Protein AF-A0AA39AIM3-F1 (afdb_monomer_lite)

Foldseek 3Di:
DDDDPDDPLVVLVVCCVVVVDPDDPCNVVVCCVPDPNHDLVNVLVVQLVVVVVVVDDSVVSNVVSVVVVVVVVVVLVVVLVVQVVVCVVVVHDRDDRPDDDPVVVVCVVCVVVPCCCVPVPVNVVVVVVVVVVVVVVVVVVVVVPPD

Radius of gyration: 25.91 Å; chains: 1; bounding box: 48×56×72 Å

InterPro domains:
  IPR059242 Small ribosomal subunit protein mS23, conserved domain [cd23701] (6-80)

Structure (mmCIF, N/CA/C/O backbone):
data_AF-A0AA39AIM3-F1
#
_entry.id   AF-A0AA39AIM3-F1
#
loop_
_atom_site.group_PDB
_atom_site.id
_atom_site.type_symbol
_atom_site.label_atom_id
_atom_site.label_alt_id
_atom_site.label_comp_id
_atom_site.label_asym_id
_atom_site.label_entity_id
_atom_site.label_seq_id
_atom_site.pdbx_PDB_ins_code
_atom_site.Cartn_x
_atom_site.Cartn_y
_atom_site.Cartn_z
_atom_site.occupancy
_atom_site.B_iso_or_equiv
_atom_site.auth_seq_id
_atom_site.auth_comp_id
_atom_site.auth_asym_id
_atom_site.auth_atom_id
_atom_site.pdbx_PDB_model_num
ATOM 1 N N . MET A 1 1 ? -4.753 -25.102 -27.351 1.00 37.03 1 MET A N 1
ATOM 2 C CA . MET A 1 1 ? -4.744 -25.992 -26.166 1.00 37.03 1 MET A CA 1
ATOM 3 C C . MET A 1 1 ? -6.168 -26.137 -25.645 1.00 37.03 1 MET A C 1
ATOM 5 O O . MET A 1 1 ? -6.898 -25.158 -25.610 1.00 37.03 1 MET A O 1
ATOM 9 N N . SER A 1 2 ? -6.569 -27.375 -25.368 1.00 41.31 2 SER A N 1
ATOM 10 C CA . SER A 1 2 ? -7.945 -27.884 -25.286 1.00 41.31 2 SER A CA 1
ATOM 11 C C . SER A 1 2 ? -8.736 -27.496 -24.019 1.00 41.31 2 SER A C 1
ATOM 13 O O . SER A 1 2 ? -8.285 -27.731 -22.905 1.00 41.31 2 SER A O 1
ATOM 15 N N . TYR A 1 3 ? -9.960 -27.002 -24.237 1.00 38.44 3 TYR A N 1
ATOM 16 C CA . TYR A 1 3 ? -11.229 -27.426 -23.620 1.00 38.44 3 TYR A CA 1
ATOM 17 C C . TYR A 1 3 ? -11.273 -27.770 -22.112 1.00 38.44 3 TYR A C 1
ATOM 19 O O . TYR A 1 3 ? -11.314 -28.932 -21.721 1.00 38.44 3 TYR A O 1
ATOM 27 N N . MET A 1 4 ? -11.481 -26.760 -21.259 1.00 44.59 4 MET A N 1
ATOM 28 C CA . MET A 1 4 ? -12.205 -26.911 -19.984 1.00 44.59 4 MET A CA 1
ATOM 29 C C . MET A 1 4 ? -13.169 -25.724 -19.828 1.00 44.59 4 MET A C 1
ATOM 31 O O . MET A 1 4 ? -12.746 -24.578 -19.888 1.00 44.59 4 MET A O 1
ATOM 35 N N . LYS A 1 5 ? -14.482 -25.987 -19.679 1.00 49.03 5 LYS A N 1
ATOM 36 C CA . LYS A 1 5 ? -15.584 -24.991 -19.629 1.00 49.03 5 LYS A CA 1
ATOM 37 C C . LYS A 1 5 ? -15.289 -23.771 -18.722 1.00 49.03 5 LYS A C 1
ATOM 39 O O . LYS A 1 5 ? -15.653 -23.822 -17.556 1.00 49.03 5 LYS A O 1
ATOM 44 N N . GLY A 1 6 ? -14.712 -22.684 -19.219 1.00 58.72 6 GLY A N 1
ATOM 45 C CA . GLY A 1 6 ? -14.504 -21.438 -18.466 1.00 58.72 6 GLY A CA 1
ATOM 46 C C . GLY A 1 6 ? -13.353 -21.456 -17.447 1.00 58.72 6 GLY A C 1
ATOM 47 O O . GLY A 1 6 ? -13.024 -22.490 -16.867 1.00 58.72 6 GLY A O 1
ATOM 48 N N . ASP A 1 7 ? -12.779 -20.271 -17.234 1.00 81.69 7 ASP A N 1
ATOM 49 C CA . ASP A 1 7 ? -11.685 -19.987 -16.299 1.00 81.69 7 ASP A CA 1
ATOM 50 C C . ASP A 1 7 ? -12.040 -20.369 -14.841 1.00 81.69 7 ASP A C 1
ATOM 52 O O . ASP A 1 7 ? -13.187 -20.228 -14.394 1.00 81.69 7 ASP A O 1
ATOM 56 N N . LEU A 1 8 ? -11.044 -20.881 -14.106 1.00 82.81 8 LEU A N 1
ATOM 57 C CA . LEU A 1 8 ? -11.170 -21.356 -12.726 1.00 82.81 8 LEU A CA 1
ATOM 58 C C . LEU A 1 8 ? -11.739 -20.267 -11.813 1.00 82.81 8 LEU A C 1
ATOM 60 O O . LEU A 1 8 ? -12.651 -20.556 -11.037 1.00 82.81 8 LEU A O 1
ATOM 64 N N . LEU A 1 9 ? -11.257 -19.026 -11.948 1.00 84.00 9 LEU A N 1
ATOM 65 C CA . LEU A 1 9 ? -11.717 -17.886 -11.151 1.00 84.00 9 LEU A CA 1
ATOM 66 C C . LEU A 1 9 ? -13.196 -17.581 -11.428 1.00 84.00 9 LEU A C 1
ATOM 68 O O . LEU A 1 9 ? -13.994 -17.352 -10.517 1.00 84.00 9 LEU A O 1
ATOM 72 N N . THR A 1 10 ? -13.593 -17.645 -12.696 1.00 86.44 10 THR 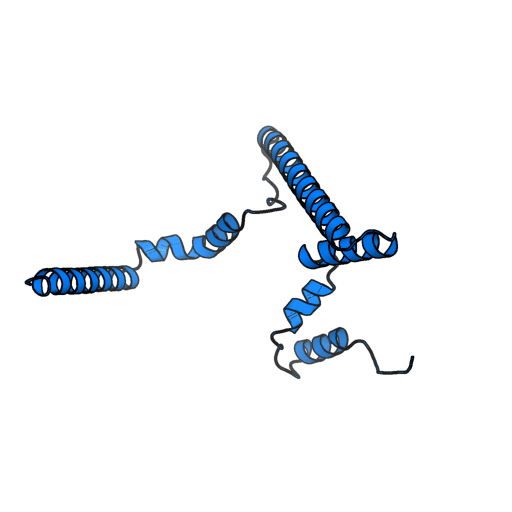A N 1
ATOM 73 C CA . THR A 1 10 ? -14.983 -17.437 -13.114 1.00 86.44 10 THR A CA 1
ATOM 74 C C . THR A 1 10 ? -15.920 -18.526 -12.573 1.00 86.44 10 THR A C 1
ATOM 76 O O . THR A 1 10 ? -17.045 -18.230 -12.155 1.00 86.44 10 THR A O 1
ATOM 79 N N . ARG A 1 11 ? -15.475 -19.788 -12.533 1.00 87.56 11 ARG A N 1
ATOM 80 C CA . ARG A 1 11 ? -16.245 -20.904 -11.954 1.00 87.56 11 ARG A CA 1
ATOM 81 C C . ARG A 1 11 ? -16.392 -20.794 -10.444 1.00 87.56 11 ARG A C 1
ATOM 83 O O . ARG A 1 11 ? -17.504 -20.940 -9.938 1.00 87.56 11 ARG A O 1
ATOM 90 N N . THR A 1 12 ? -15.299 -20.551 -9.724 1.00 87.81 12 THR A N 1
ATOM 91 C CA . THR A 1 12 ? -15.336 -20.439 -8.260 1.00 87.81 12 THR A CA 1
ATOM 92 C C . THR A 1 12 ? -16.201 -19.266 -7.828 1.00 87.81 12 THR A C 1
ATOM 94 O O . THR A 1 12 ? -17.044 -19.441 -6.952 1.00 87.81 12 THR A O 1
ATOM 97 N N . ARG A 1 13 ? -16.124 -18.126 -8.528 1.00 88.00 13 ARG A N 1
ATOM 98 C CA . ARG A 1 13 ? -17.020 -16.983 -8.304 1.00 88.00 13 ARG A CA 1
ATOM 99 C C . ARG A 1 13 ? -18.499 -17.356 -8.452 1.00 88.00 13 ARG A C 1
ATOM 101 O O . ARG A 1 13 ? -19.307 -16.941 -7.626 1.00 88.00 13 ARG A O 1
ATOM 108 N N . LYS A 1 14 ? -18.874 -18.131 -9.478 1.00 90.56 14 LYS A N 1
ATOM 109 C CA . LYS A 1 14 ? -20.267 -18.589 -9.669 1.00 90.56 14 LYS A CA 1
ATOM 110 C C . LYS A 1 14 ? -20.731 -19.511 -8.539 1.00 90.56 14 LYS A C 1
ATOM 112 O O . LYS A 1 14 ? -21.836 -19.331 -8.042 1.00 90.56 14 LYS A O 1
ATOM 117 N N . LEU A 1 15 ? -19.890 -20.457 -8.118 1.00 91.56 15 LEU A N 1
ATOM 118 C CA . LEU A 1 15 ? -20.219 -21.400 -7.043 1.00 91.56 15 LEU A CA 1
ATOM 119 C C . LEU A 1 15 ? -20.363 -20.710 -5.680 1.00 91.56 15 LEU A C 1
ATOM 121 O O . LEU A 1 15 ? -21.288 -21.031 -4.942 1.00 91.56 15 LEU A O 1
ATOM 125 N N . VAL A 1 16 ? -19.490 -19.747 -5.371 1.00 92.00 16 VAL A N 1
ATOM 126 C CA . VAL A 1 16 ? -19.561 -18.963 -4.127 1.00 92.00 16 VAL A CA 1
ATOM 127 C C . VAL A 1 16 ? -20.785 -18.043 -4.129 1.00 92.00 16 VAL A C 1
ATOM 129 O O . VAL A 1 16 ? -21.536 -18.027 -3.160 1.00 92.00 16 VAL A O 1
ATOM 132 N N . LYS A 1 17 ? -21.059 -17.336 -5.239 1.00 90.81 17 LYS A N 1
ATOM 133 C CA . LYS A 1 17 ? -22.269 -16.497 -5.372 1.00 90.81 17 LYS A CA 1
ATOM 134 C C . LYS A 1 17 ? -23.566 -17.301 -5.275 1.00 90.81 17 LYS A C 1
ATOM 136 O O . LYS A 1 17 ? -24.544 -16.802 -4.737 1.00 90.81 17 LYS A O 1
ATOM 141 N N . GLY A 1 18 ? -23.567 -18.526 -5.798 1.00 92.31 18 GLY A N 1
ATOM 142 C CA . GLY A 1 18 ? -24.689 -19.458 -5.695 1.00 92.31 18 GLY A CA 1
ATOM 143 C C . GLY A 1 18 ? -24.777 -20.196 -4.357 1.00 92.31 18 GLY A C 1
ATOM 144 O O . GLY A 1 18 ? -25.553 -21.139 -4.271 1.00 92.31 18 GLY A O 1
ATOM 145 N N . LEU A 1 19 ? -23.965 -19.830 -3.353 1.00 87.88 19 LEU A N 1
ATOM 146 C CA . LEU A 1 19 ? -23.898 -20.462 -2.025 1.00 87.88 19 LEU A CA 1
ATOM 147 C C . LEU A 1 19 ? -23.603 -21.976 -2.048 1.00 87.88 19 LEU A C 1
ATOM 149 O O . LEU A 1 19 ? -23.745 -22.658 -1.039 1.00 87.88 19 LEU A O 1
ATOM 153 N N . ALA A 1 20 ? -23.141 -22.508 -3.182 1.00 89.94 20 ALA A N 1
ATOM 154 C CA . ALA A 1 20 ? -22.826 -23.924 -3.349 1.00 89.94 20 ALA A CA 1
ATOM 155 C C . ALA A 1 20 ? -21.499 -24.310 -2.675 1.00 89.94 20 ALA A C 1
ATOM 157 O O . ALA A 1 20 ? -21.252 -25.485 -2.409 1.00 89.94 20 ALA A O 1
ATOM 158 N N . LYS A 1 21 ? -20.615 -23.331 -2.439 1.00 87.19 21 LYS A N 1
ATOM 159 C CA . LYS A 1 21 ? -19.339 -23.490 -1.730 1.00 87.19 21 LYS A CA 1
ATOM 160 C C . LYS A 1 21 ? -19.045 -22.254 -0.882 1.00 87.19 21 LYS A C 1
ATOM 162 O O . LYS A 1 21 ? -19.359 -21.141 -1.298 1.00 87.19 21 LYS A O 1
ATOM 167 N N . ALA A 1 22 ? -18.394 -22.451 0.265 1.00 91.38 22 ALA A N 1
ATOM 168 C CA . ALA A 1 22 ? -17.864 -21.355 1.074 1.00 91.38 22 ALA A CA 1
ATOM 169 C C . ALA A 1 22 ? -16.779 -20.575 0.309 1.00 91.38 22 ALA A C 1
ATOM 171 O O . ALA A 1 22 ? -16.085 -21.138 -0.543 1.00 91.38 22 ALA A O 1
ATOM 172 N N . GLU A 1 23 ? -16.632 -19.285 0.618 1.00 91.81 23 GLU A N 1
ATOM 173 C CA . GLU A 1 23 ? -15.617 -18.431 -0.001 1.00 91.81 23 GLU A CA 1
ATOM 174 C C . GLU A 1 23 ? -14.208 -18.898 0.407 1.00 91.81 23 GLU A C 1
ATOM 176 O O . GLU A 1 23 ? -13.875 -18.873 1.595 1.00 91.81 23 GLU A O 1
ATOM 181 N N . PRO A 1 24 ? -13.359 -19.337 -0.542 1.00 91.81 24 PRO A N 1
ATOM 182 C CA . PRO A 1 24 ? -12.007 -19.739 -0.205 1.00 91.81 24 PRO A CA 1
ATOM 183 C C . PRO A 1 24 ? -11.126 -18.506 0.023 1.00 91.81 24 PRO A C 1
ATOM 185 O O . PRO A 1 24 ? -11.242 -17.500 -0.678 1.00 91.81 24 PRO A O 1
ATOM 188 N N . SER A 1 25 ? -10.182 -18.609 0.962 1.00 90.94 25 SER A N 1
ATOM 189 C CA . SER A 1 25 ? -9.309 -17.501 1.387 1.00 90.94 25 SER A CA 1
ATOM 190 C C . SER A 1 25 ? -8.523 -16.843 0.245 1.00 90.94 25 SER A C 1
ATOM 192 O O . SER A 1 25 ? -8.259 -15.640 0.280 1.00 90.94 25 SER A O 1
ATOM 194 N N . TRP A 1 26 ? -8.176 -17.609 -0.792 1.00 88.38 26 TRP A N 1
ATOM 195 C CA . TRP A 1 26 ? -7.421 -17.133 -1.951 1.00 88.38 26 TRP A CA 1
ATOM 196 C C . TRP A 1 26 ? -8.270 -16.380 -2.988 1.00 88.38 26 TRP A C 1
ATOM 198 O O . TRP A 1 26 ? -7.704 -15.650 -3.804 1.00 88.38 26 TRP A O 1
ATOM 208 N N . LEU A 1 27 ? -9.608 -16.504 -2.971 1.00 87.81 27 LEU A N 1
ATOM 209 C CA . LEU A 1 27 ? -10.474 -15.941 -4.018 1.00 87.81 27 LEU A CA 1
ATOM 210 C C . LEU A 1 27 ? -10.342 -14.421 -4.095 1.00 87.81 27 LEU A C 1
ATOM 212 O O . LEU A 1 27 ? -10.043 -13.869 -5.151 1.00 87.81 27 LEU A O 1
ATOM 216 N N . LYS A 1 28 ? -10.469 -13.749 -2.949 1.00 85.00 28 LYS A N 1
ATOM 217 C CA . LYS A 1 28 ? -10.367 -12.289 -2.841 1.00 85.00 28 LYS A CA 1
ATOM 218 C C . LYS A 1 28 ? -9.015 -11.751 -3.310 1.00 85.00 28 LYS A C 1
ATOM 220 O O . LYS A 1 28 ? -8.946 -10.675 -3.906 1.00 85.00 28 LYS A O 1
ATOM 225 N N . ALA A 1 29 ? -7.934 -12.482 -3.044 1.00 82.25 29 ALA A N 1
ATOM 226 C CA . ALA A 1 29 ? -6.602 -12.115 -3.512 1.00 82.25 29 ALA A CA 1
ATOM 227 C C . ALA A 1 29 ? -6.509 -12.234 -5.037 1.00 82.25 29 ALA A C 1
ATOM 229 O O . ALA A 1 29 ? -6.062 -11.297 -5.695 1.00 82.25 29 ALA A O 1
ATOM 230 N N . MET A 1 30 ? -7.002 -13.334 -5.605 1.00 81.50 30 MET A N 1
ATOM 231 C CA . MET A 1 30 ? -6.942 -13.582 -7.044 1.00 81.50 30 MET A CA 1
ATOM 232 C C . MET A 1 30 ? -7.829 -12.622 -7.848 1.00 81.50 30 MET A C 1
ATOM 234 O O . MET A 1 30 ? -7.418 -12.141 -8.902 1.00 81.50 30 MET A O 1
ATOM 238 N N . GLU A 1 31 ? -8.994 -12.242 -7.318 1.00 83.50 31 GLU A N 1
ATOM 239 C CA . GLU A 1 31 ? -9.843 -11.209 -7.921 1.00 83.50 31 GLU A CA 1
ATOM 240 C C . GLU A 1 31 ? -9.155 -9.841 -7.968 1.00 83.50 31 GLU A C 1
ATOM 242 O O . GLU A 1 31 ? -9.173 -9.188 -9.012 1.00 83.50 31 GLU A O 1
ATOM 247 N N . ARG A 1 32 ? -8.492 -9.434 -6.874 1.00 78.00 32 ARG A N 1
ATOM 248 C CA . ARG A 1 32 ? -7.650 -8.222 -6.840 1.00 78.00 32 ARG A CA 1
ATOM 249 C C . ARG A 1 32 ? -6.487 -8.324 -7.822 1.00 78.00 32 ARG A C 1
ATOM 251 O O . ARG A 1 32 ? -6.182 -7.347 -8.495 1.00 78.00 32 ARG A O 1
ATOM 258 N N . MET A 1 33 ? -5.906 -9.521 -7.918 1.00 71.56 33 MET A N 1
ATOM 259 C CA . MET A 1 33 ? -5.008 -10.011 -8.966 1.00 71.56 33 MET A CA 1
ATOM 260 C C . MET A 1 33 ? -5.404 -9.448 -10.323 1.00 71.56 33 MET A C 1
ATOM 262 O O . MET A 1 33 ? -4.727 -8.597 -10.884 1.00 71.56 33 MET A O 1
ATOM 266 N N . THR A 1 34 ? -6.557 -9.919 -10.791 1.00 72.06 34 THR A N 1
ATOM 267 C CA . THR A 1 34 ? -7.123 -9.710 -12.133 1.00 72.06 34 THR A CA 1
ATOM 268 C C . THR A 1 34 ? -7.886 -8.397 -12.334 1.00 72.06 34 THR A C 1
ATOM 270 O O . THR A 1 34 ? -8.415 -8.166 -13.419 1.00 72.06 34 THR A O 1
ATOM 273 N N . ALA A 1 35 ? -7.985 -7.551 -11.308 1.00 72.12 35 ALA A N 1
ATOM 274 C CA . ALA A 1 35 ? -8.771 -6.325 -11.366 1.00 72.12 35 ALA A CA 1
ATOM 275 C C . ALA A 1 35 ? -8.182 -5.301 -12.351 1.00 72.12 35 ALA A C 1
ATOM 277 O O . ALA A 1 35 ? -6.975 -5.271 -12.587 1.00 72.12 35 ALA A O 1
ATOM 278 N N . PHE A 1 36 ? -9.044 -4.411 -12.860 1.00 76.25 36 PHE A N 1
ATOM 279 C CA . PHE A 1 36 ? -8.649 -3.272 -13.702 1.00 76.25 36 PHE A CA 1
ATOM 280 C C . PHE A 1 36 ? -7.609 -2.368 -13.019 1.00 76.25 36 PHE A C 1
ATOM 282 O O . PHE A 1 36 ? -6.735 -1.822 -13.678 1.00 76.25 36 PHE A O 1
ATOM 289 N N . ASN A 1 37 ? -7.683 -2.260 -11.689 1.00 77.44 37 ASN A N 1
ATOM 290 C CA . ASN A 1 37 ? -6.675 -1.609 -10.857 1.00 77.44 37 ASN A CA 1
ATOM 291 C C . ASN A 1 37 ? -5.873 -2.683 -10.109 1.00 77.44 37 ASN A C 1
ATOM 293 O O . ASN A 1 37 ? -6.239 -3.039 -8.982 1.00 77.44 37 ASN A O 1
ATOM 297 N N . PRO A 1 38 ? -4.824 -3.243 -10.735 1.00 80.12 38 PRO A N 1
ATOM 298 C CA . PRO A 1 38 ? -4.024 -4.289 -10.123 1.00 80.12 38 PRO A CA 1
ATOM 299 C C . PRO A 1 38 ? -3.245 -3.759 -8.906 1.00 80.12 38 PRO A C 1
ATOM 301 O O . PRO A 1 38 ? -2.935 -2.566 -8.823 1.00 80.12 38 PRO A O 1
ATOM 304 N N . PRO A 1 39 ? -2.896 -4.628 -7.941 1.00 84.19 39 PRO A N 1
ATOM 305 C CA . PRO A 1 39 ? -2.074 -4.232 -6.807 1.00 84.19 39 PRO A CA 1
ATOM 306 C C . PRO A 1 39 ? -0.682 -3.778 -7.279 1.00 84.19 39 PRO A C 1
ATOM 308 O O . PRO A 1 39 ? -0.183 -4.303 -8.279 1.00 84.19 39 PRO A O 1
ATOM 311 N N . PRO A 1 40 ? 0.002 -2.883 -6.536 1.00 85.88 40 PRO A N 1
ATOM 312 C CA . PRO A 1 40 ? 1.318 -2.370 -6.925 1.00 85.88 40 PRO A CA 1
ATOM 313 C C . PRO A 1 40 ? 2.352 -3.459 -7.240 1.00 85.88 40 PRO A C 1
ATOM 315 O O . PRO A 1 40 ? 3.137 -3.305 -8.166 1.00 85.88 40 PRO A O 1
ATOM 318 N N . ALA A 1 41 ? 2.312 -4.586 -6.521 1.00 86.44 41 ALA A N 1
ATOM 319 C CA . ALA A 1 41 ? 3.199 -5.723 -6.766 1.00 86.44 41 ALA A CA 1
ATOM 320 C C . ALA A 1 41 ? 3.018 -6.338 -8.167 1.00 86.44 41 ALA A C 1
ATOM 322 O O . ALA A 1 41 ? 3.995 -6.743 -8.785 1.00 86.44 41 ALA A O 1
ATOM 323 N N . ARG A 1 42 ? 1.783 -6.375 -8.690 1.00 86.62 42 ARG A N 1
ATOM 324 C CA . ARG A 1 42 ? 1.506 -6.886 -10.040 1.00 86.62 42 ARG A CA 1
ATOM 325 C C . ARG A 1 42 ? 2.017 -5.920 -11.104 1.00 86.62 42 ARG A C 1
ATOM 327 O O . ARG A 1 42 ? 2.655 -6.374 -12.040 1.00 86.62 42 ARG A O 1
ATOM 334 N N . VAL A 1 43 ? 1.782 -4.615 -10.938 1.00 88.50 43 VAL A N 1
ATOM 335 C CA . VAL A 1 43 ? 2.307 -3.583 -11.857 1.00 88.50 43 VAL A CA 1
ATOM 336 C C . VAL A 1 43 ? 3.831 -3.647 -11.914 1.00 88.50 43 VAL A C 1
ATOM 338 O O . VAL A 1 43 ? 4.403 -3.683 -12.996 1.00 88.50 43 VAL A O 1
ATOM 341 N N . PHE A 1 44 ? 4.476 -3.739 -10.749 1.00 92.06 44 PHE A N 1
ATOM 342 C CA . PHE A 1 44 ? 5.924 -3.885 -10.649 1.00 92.06 44 PHE A CA 1
ATOM 343 C C . PHE A 1 44 ? 6.424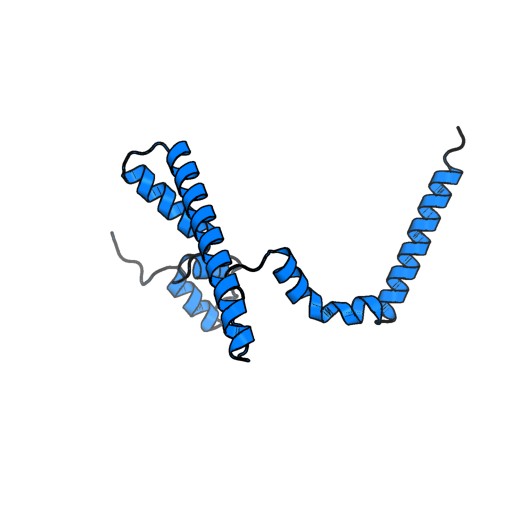 -5.150 -11.358 1.00 92.06 44 PHE A C 1
ATOM 345 O O . PHE A 1 44 ? 7.333 -5.069 -12.176 1.00 92.06 44 PHE A O 1
ATOM 352 N N . GLY A 1 45 ? 5.808 -6.306 -11.091 1.00 91.00 45 GLY A N 1
ATOM 353 C CA . GLY A 1 45 ? 6.191 -7.569 -11.726 1.00 91.00 45 GLY A CA 1
ATOM 354 C C . GLY A 1 45 ? 6.027 -7.545 -13.247 1.00 91.00 45 GLY A C 1
ATOM 355 O O . GLY A 1 45 ? 6.934 -7.967 -13.954 1.00 91.00 45 GLY A O 1
ATOM 356 N N . CYS A 1 46 ? 4.914 -7.000 -13.755 1.00 91.00 46 CYS A N 1
ATOM 357 C CA . CYS A 1 46 ? 4.715 -6.804 -15.193 1.00 91.00 46 CYS A CA 1
ATOM 358 C C . CYS A 1 46 ? 5.812 -5.918 -15.791 1.00 91.00 46 CYS A C 1
ATOM 360 O O . CYS A 1 46 ? 6.404 -6.298 -16.793 1.00 91.00 46 CYS A O 1
ATOM 362 N N . ARG A 1 47 ? 6.154 -4.805 -15.131 1.00 94.44 47 ARG A N 1
ATOM 363 C CA . ARG A 1 47 ? 7.189 -3.890 -15.620 1.00 94.44 47 ARG A CA 1
ATOM 364 C C . ARG A 1 47 ? 8.580 -4.524 -15.671 1.00 94.44 47 ARG A C 1
ATOM 366 O O . ARG A 1 47 ? 9.324 -4.299 -16.616 1.00 94.44 47 ARG A O 1
ATOM 373 N N . VAL A 1 48 ? 8.932 -5.338 -14.676 1.00 94.62 48 VAL A N 1
ATOM 374 C CA . VAL A 1 48 ? 10.200 -6.087 -14.682 1.00 94.62 48 VAL A CA 1
ATOM 375 C C . VAL A 1 48 ? 10.235 -7.096 -15.830 1.00 94.62 48 VAL A C 1
ATOM 377 O O . VAL A 1 48 ? 11.266 -7.233 -16.477 1.00 94.62 48 VAL A O 1
ATOM 380 N N . LEU A 1 49 ? 9.124 -7.788 -16.099 1.00 95.25 49 LEU A N 1
ATOM 381 C CA . LEU A 1 49 ? 9.044 -8.736 -17.213 1.00 95.25 49 LEU A CA 1
ATOM 382 C C . LEU A 1 49 ? 9.176 -8.037 -18.570 1.00 95.25 49 LEU A C 1
ATOM 384 O O . LEU A 1 49 ? 9.954 -8.510 -19.387 1.00 95.25 49 LEU A O 1
ATOM 388 N N . GLU A 1 50 ? 8.512 -6.896 -18.769 1.00 95.06 50 GLU A N 1
ATOM 389 C CA . GLU A 1 50 ? 8.663 -6.069 -19.979 1.00 95.06 50 GLU A CA 1
ATOM 390 C C . GLU A 1 50 ? 10.133 -5.685 -20.219 1.00 95.06 50 GLU A C 1
ATOM 392 O O . GLU A 1 50 ? 10.665 -5.888 -21.304 1.00 95.06 50 GLU A O 1
ATOM 397 N N . LEU A 1 51 ? 10.833 -5.205 -19.184 1.00 94.69 51 LEU A N 1
ATOM 398 C CA . LEU A 1 51 ? 12.251 -4.837 -19.287 1.00 94.69 51 LEU A CA 1
ATOM 399 C C . LEU A 1 51 ? 13.151 -6.050 -19.574 1.00 94.69 51 LEU A C 1
ATOM 401 O O . LEU A 1 51 ? 14.127 -5.949 -20.316 1.00 94.69 51 LEU A O 1
ATOM 405 N N . LYS A 1 52 ? 12.824 -7.219 -19.013 1.00 95.44 52 LYS A N 1
ATOM 406 C CA . LYS A 1 52 ? 13.540 -8.466 -19.316 1.00 95.44 52 LYS A CA 1
ATOM 407 C C . LYS A 1 52 ? 13.290 -8.937 -20.752 1.00 95.44 52 LYS A C 1
ATOM 409 O O . LYS A 1 52 ? 14.207 -9.478 -21.362 1.00 95.44 52 LYS A O 1
ATOM 414 N N . GLU A 1 53 ? 12.094 -8.725 -21.301 1.00 95.00 53 GLU A N 1
ATOM 415 C CA . GLU A 1 53 ? 11.787 -8.991 -22.716 1.00 95.00 53 GLU A CA 1
ATOM 416 C C . GLU A 1 53 ? 12.579 -8.067 -23.656 1.00 95.00 53 GLU A C 1
ATOM 418 O O . GLU A 1 53 ? 13.011 -8.502 -24.721 1.00 95.00 53 GLU A O 1
ATOM 423 N N . GLU A 1 54 ? 12.857 -6.832 -23.229 1.00 94.44 54 GLU A N 1
ATOM 424 C CA . GLU A 1 54 ? 13.754 -5.891 -23.921 1.00 94.44 54 GLU A CA 1
ATOM 425 C C . GLU A 1 54 ? 15.248 -6.272 -23.809 1.00 94.44 54 GLU A C 1
ATOM 427 O O . GLU A 1 54 ? 16.098 -5.653 -24.450 1.00 94.44 54 GLU A O 1
ATOM 432 N N . GLY A 1 55 ? 15.581 -7.309 -23.031 1.00 93.50 55 GLY A N 1
ATOM 433 C CA . GLY A 1 55 ? 16.941 -7.828 -22.868 1.00 93.50 55 GLY A CA 1
ATOM 434 C C . GLY A 1 55 ? 17.726 -7.225 -21.700 1.00 93.50 55 GLY A C 1
ATOM 435 O O . GLY A 1 55 ? 18.932 -7.450 -21.603 1.00 93.50 55 GLY A O 1
ATOM 436 N N . VAL A 1 56 ? 17.072 -6.478 -20.806 1.00 94.69 56 VAL A N 1
ATOM 437 C CA . VAL A 1 56 ? 17.700 -5.914 -19.600 1.00 94.69 56 VAL A CA 1
ATOM 438 C C . VAL A 1 56 ? 17.949 -7.016 -18.566 1.00 94.69 56 VAL A C 1
ATOM 440 O O . VAL A 1 56 ? 17.148 -7.946 -18.412 1.00 94.69 56 VAL A O 1
ATOM 443 N N . SER A 1 57 ? 19.055 -6.915 -17.825 1.00 96.12 57 SER A N 1
ATOM 444 C CA . SER A 1 57 ? 19.326 -7.834 -16.718 1.00 96.12 57 SER A CA 1
ATOM 445 C C . SER A 1 57 ? 18.258 -7.709 -15.623 1.00 96.12 57 SER A C 1
ATOM 447 O O . SER A 1 57 ? 17.630 -6.667 -15.440 1.00 96.12 57 SER A O 1
ATOM 449 N N . GLU A 1 58 ? 18.019 -8.779 -14.866 1.00 92.81 58 GLU A N 1
ATOM 450 C CA . GLU A 1 58 ? 16.947 -8.784 -13.862 1.00 92.81 58 GLU A CA 1
ATOM 451 C C . GLU A 1 58 ? 17.162 -7.745 -12.752 1.00 92.81 58 GLU A C 1
ATOM 453 O O . GLU A 1 58 ? 16.211 -7.088 -12.325 1.00 92.81 58 GLU A O 1
ATOM 458 N N . GLU A 1 59 ? 18.406 -7.556 -12.313 1.00 94.62 59 GLU A N 1
ATOM 459 C CA . GLU A 1 59 ? 18.754 -6.581 -11.276 1.00 94.62 59 GLU A CA 1
ATOM 460 C C . GLU A 1 59 ? 18.500 -5.143 -11.743 1.00 94.62 59 GLU A C 1
ATOM 462 O O . GLU A 1 59 ? 17.873 -4.354 -11.028 1.00 94.62 59 GLU A O 1
ATOM 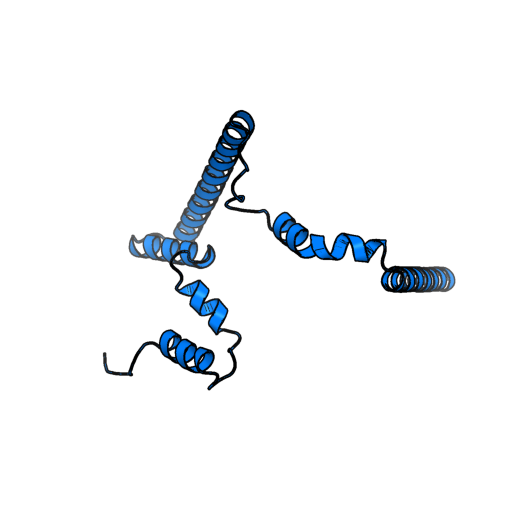467 N N . GLU A 1 60 ? 18.915 -4.818 -12.968 1.00 94.50 60 GLU A N 1
ATOM 468 C CA . GLU A 1 60 ? 18.668 -3.515 -13.583 1.00 94.50 60 GLU A CA 1
ATOM 469 C C . GLU A 1 60 ? 17.171 -3.291 -13.818 1.00 94.50 60 GLU A C 1
ATOM 471 O O . GLU A 1 60 ? 16.649 -2.228 -13.478 1.00 94.50 60 GLU A O 1
ATOM 476 N N . ALA A 1 61 ? 16.450 -4.305 -14.306 1.00 94.81 61 ALA A N 1
ATOM 477 C CA . ALA A 1 61 ? 15.008 -4.240 -14.516 1.00 94.81 61 ALA A CA 1
ATOM 478 C C . ALA A 1 61 ? 14.254 -3.953 -13.205 1.00 94.81 61 ALA A C 1
ATOM 480 O O . ALA A 1 61 ? 13.388 -3.074 -13.153 1.00 94.81 61 ALA A O 1
ATOM 481 N N . MET A 1 62 ? 14.617 -4.634 -12.112 1.00 94.88 62 MET A N 1
ATOM 482 C CA . MET A 1 62 ? 14.057 -4.369 -10.783 1.00 94.88 62 MET A CA 1
ATOM 483 C C . MET A 1 62 ? 14.376 -2.953 -10.287 1.00 94.88 62 MET A C 1
ATOM 485 O O . MET A 1 62 ? 13.509 -2.290 -9.704 1.00 94.88 62 MET A O 1
ATOM 489 N N . ALA A 1 63 ? 15.604 -2.475 -10.506 1.00 95.94 63 ALA A N 1
ATOM 490 C CA . ALA A 1 63 ? 16.022 -1.138 -10.101 1.00 95.94 63 ALA A CA 1
ATOM 491 C C . ALA A 1 63 ? 15.244 -0.047 -10.853 1.00 95.94 63 ALA A C 1
ATOM 493 O O . ALA A 1 63 ? 14.708 0.870 -10.219 1.00 95.94 63 ALA A O 1
ATOM 494 N N . VAL A 1 64 ? 15.118 -0.176 -12.177 1.00 95.56 64 VAL A N 1
ATOM 495 C CA . VAL A 1 64 ? 14.356 0.741 -13.037 1.00 95.56 64 VAL A CA 1
ATOM 496 C C . VAL A 1 64 ? 12.881 0.750 -12.638 1.00 95.56 64 VAL A C 1
ATOM 498 O O . VAL A 1 64 ? 12.342 1.817 -12.341 1.00 95.56 64 VAL A O 1
ATOM 501 N N . ALA A 1 65 ? 12.250 -0.419 -12.498 1.00 94.38 65 ALA A N 1
ATOM 502 C CA . ALA A 1 65 ? 10.848 -0.517 -12.088 1.00 94.38 65 ALA A CA 1
ATOM 503 C C . ALA A 1 65 ? 10.591 0.126 -10.707 1.00 94.38 65 ALA A C 1
ATOM 505 O O . ALA A 1 65 ? 9.577 0.795 -10.486 1.00 94.38 65 ALA A O 1
ATOM 506 N N . ASN A 1 66 ? 11.522 -0.017 -9.756 1.00 94.12 66 ASN A N 1
ATOM 507 C CA . ASN A 1 66 ? 11.406 0.611 -8.436 1.00 94.12 66 ASN A CA 1
ATOM 508 C C . ASN A 1 66 ? 11.564 2.138 -8.520 1.00 94.12 66 ASN A C 1
ATOM 510 O O . ASN A 1 66 ? 10.857 2.881 -7.829 1.00 94.12 66 ASN A O 1
ATOM 514 N N . MET A 1 67 ? 12.473 2.619 -9.369 1.00 95.94 67 MET A N 1
ATOM 515 C CA . MET A 1 67 ? 12.665 4.046 -9.625 1.00 95.94 67 MET A CA 1
ATOM 516 C C . MET A 1 67 ? 11.428 4.681 -10.269 1.00 95.94 67 MET A C 1
ATOM 518 O O . MET A 1 67 ? 10.953 5.707 -9.773 1.00 95.94 67 MET A O 1
ATOM 522 N N . GLU A 1 68 ? 10.855 4.046 -11.292 1.00 93.38 68 GLU A N 1
ATOM 523 C CA . GLU A 1 68 ? 9.612 4.471 -11.946 1.00 93.38 68 GLU A CA 1
ATOM 524 C C . GLU A 1 68 ? 8.450 4.536 -10.946 1.00 93.38 68 GLU A C 1
ATOM 526 O O . GLU A 1 68 ? 7.788 5.570 -10.820 1.00 93.38 68 GLU A O 1
ATOM 531 N N . TYR A 1 69 ? 8.264 3.488 -10.136 1.00 90.69 69 TYR A N 1
ATOM 532 C CA . TYR A 1 69 ? 7.222 3.456 -9.108 1.00 90.69 69 TYR A CA 1
ATOM 533 C C . TYR A 1 69 ? 7.373 4.590 -8.079 1.00 90.69 69 TYR A C 1
ATOM 535 O O . TYR A 1 69 ? 6.399 5.253 -7.694 1.00 90.69 69 TYR A O 1
ATOM 543 N N . ARG A 1 70 ? 8.602 4.858 -7.620 1.00 90.69 70 ARG A N 1
ATOM 544 C CA . ARG A 1 70 ? 8.886 5.966 -6.692 1.00 90.69 70 ARG A CA 1
ATOM 545 C C . ARG A 1 70 ? 8.594 7.321 -7.332 1.00 90.69 70 ARG A C 1
ATOM 547 O O . ARG A 1 70 ? 8.013 8.185 -6.664 1.00 90.69 70 ARG A O 1
ATOM 554 N N . ALA A 1 71 ? 8.973 7.505 -8.595 1.00 92.81 71 ALA A N 1
ATOM 555 C CA . ALA A 1 71 ? 8.726 8.729 -9.347 1.00 92.81 71 ALA A CA 1
ATOM 556 C C . ALA A 1 71 ? 7.223 8.978 -9.533 1.00 92.81 71 ALA A C 1
ATOM 558 O O . ALA A 1 71 ? 6.735 10.059 -9.191 1.00 92.81 71 ALA A O 1
ATOM 559 N N . GLU A 1 72 ? 6.467 7.963 -9.950 1.00 89.81 72 GLU A N 1
ATOM 560 C CA . GLU A 1 72 ? 5.015 8.033 -10.112 1.00 89.81 72 GLU A CA 1
ATOM 561 C C . GLU A 1 72 ? 4.318 8.374 -8.784 1.00 89.81 72 GLU A C 1
ATOM 563 O O . GLU A 1 72 ? 3.481 9.281 -8.707 1.00 89.81 72 GLU A O 1
ATOM 568 N N . LYS A 1 73 ? 4.720 7.716 -7.690 1.00 89.00 73 LYS A N 1
ATOM 569 C CA . LYS A 1 73 ? 4.195 7.993 -6.346 1.00 89.00 73 LYS A CA 1
ATOM 570 C C . LYS A 1 73 ? 4.496 9.422 -5.898 1.00 89.00 73 LYS A C 1
ATOM 572 O O . LYS A 1 73 ? 3.644 10.065 -5.277 1.00 89.00 73 LYS A O 1
ATOM 577 N N . LYS A 1 74 ? 5.692 9.939 -6.198 1.00 90.81 74 LYS A N 1
ATOM 578 C CA . LYS A 1 74 ? 6.071 11.330 -5.912 1.00 90.81 74 LYS A CA 1
ATOM 579 C C . LYS A 1 74 ? 5.217 12.303 -6.728 1.00 90.81 74 LYS A C 1
ATOM 581 O O . LYS A 1 74 ? 4.653 13.222 -6.139 1.00 90.81 74 LYS A O 1
ATOM 586 N N . ALA A 1 75 ? 5.055 12.066 -8.028 1.00 91.06 75 ALA A N 1
ATOM 587 C CA . ALA A 1 75 ? 4.244 12.896 -8.918 1.00 91.06 75 ALA A CA 1
ATOM 588 C C . ALA A 1 75 ? 2.762 12.928 -8.506 1.00 91.06 75 ALA A C 1
ATOM 590 O O . ALA A 1 75 ? 2.146 13.989 -8.426 1.00 91.06 75 ALA A O 1
ATOM 591 N N . LYS A 1 76 ? 2.182 11.782 -8.138 1.00 88.94 76 LYS A N 1
ATOM 592 C CA . LYS A 1 76 ? 0.793 11.718 -7.658 1.00 88.94 76 LYS A CA 1
ATOM 593 C C . LYS A 1 76 ? 0.609 12.435 -6.315 1.00 88.94 76 LYS A C 1
ATOM 595 O O . LYS A 1 76 ? -0.406 13.099 -6.104 1.00 88.94 76 LYS A O 1
ATOM 600 N N . ARG A 1 77 ? 1.602 12.381 -5.416 1.00 89.06 77 ARG A N 1
ATOM 601 C CA . ARG A 1 77 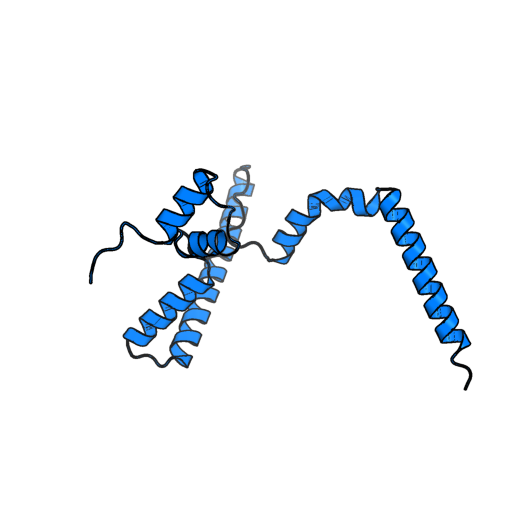? 1.593 13.155 -4.159 1.00 89.06 77 ARG A CA 1
ATOM 602 C C . ARG A 1 77 ? 1.645 14.662 -4.405 1.00 89.06 77 ARG A C 1
ATOM 604 O O . ARG A 1 77 ? 0.897 15.395 -3.760 1.00 89.06 77 ARG A O 1
ATOM 611 N N . THR A 1 78 ? 2.500 15.129 -5.315 1.00 92.31 78 THR A N 1
ATOM 612 C CA . THR A 1 78 ? 2.589 16.560 -5.646 1.00 92.31 78 THR A CA 1
ATOM 613 C C . THR A 1 78 ? 1.319 17.045 -6.341 1.00 92.31 78 THR A C 1
ATOM 615 O O . THR A 1 78 ? 0.795 18.096 -5.971 1.00 92.31 78 THR A O 1
ATOM 618 N N . ALA A 1 79 ? 0.756 16.257 -7.261 1.00 92.12 79 ALA A N 1
ATOM 619 C CA . ALA A 1 79 ? -0.530 16.541 -7.893 1.00 92.12 79 ALA A CA 1
ATOM 620 C C . ALA A 1 79 ? -1.666 16.643 -6.862 1.00 92.12 79 ALA A C 1
ATOM 622 O O . ALA A 1 79 ? -2.417 17.616 -6.865 1.00 92.12 79 ALA A O 1
ATOM 623 N N . TYR A 1 80 ? -1.748 15.701 -5.916 1.00 91.75 80 TYR A N 1
ATOM 624 C CA . TYR A 1 80 ? -2.745 15.747 -4.845 1.00 91.75 80 TYR A CA 1
ATOM 625 C C . TYR A 1 80 ? -2.557 16.953 -3.913 1.00 91.75 80 TYR A C 1
ATOM 627 O O . TYR A 1 80 ? -3.533 17.570 -3.489 1.00 91.75 80 TYR A O 1
ATOM 635 N N . ALA A 1 81 ? -1.312 17.334 -3.609 1.00 91.12 81 ALA A N 1
ATOM 636 C CA . ALA A 1 81 ? -1.027 18.531 -2.820 1.00 91.12 81 ALA A CA 1
ATOM 637 C C . ALA A 1 81 ? -1.514 19.812 -3.524 1.00 91.12 81 ALA A C 1
ATOM 639 O O . ALA A 1 81 ? -2.150 20.649 -2.882 1.00 91.12 81 ALA A O 1
ATOM 640 N N . ARG A 1 82 ? -1.291 19.928 -4.840 1.00 93.62 82 ARG A N 1
ATOM 641 C CA . ARG A 1 82 ? -1.811 21.034 -5.666 1.00 93.62 82 ARG A CA 1
ATOM 642 C C . ARG A 1 82 ? -3.338 21.035 -5.704 1.00 93.62 82 ARG A C 1
ATOM 644 O O . ARG A 1 82 ? -3.963 22.056 -5.432 1.00 93.62 82 ARG A O 1
ATOM 651 N N . LEU A 1 83 ? -3.948 19.873 -5.939 1.00 92.38 83 LEU A N 1
ATOM 652 C CA . LEU A 1 83 ? -5.403 19.715 -5.920 1.00 92.38 83 LEU A CA 1
ATOM 653 C C . LEU A 1 83 ? -5.994 20.139 -4.573 1.00 92.38 83 LEU A C 1
ATOM 655 O O . LEU A 1 83 ? -7.021 20.812 -4.529 1.00 92.38 83 LEU A O 1
ATOM 659 N N . LYS A 1 84 ? -5.321 19.809 -3.468 1.00 91.06 84 LYS A N 1
ATOM 660 C CA . LYS A 1 84 ? -5.724 20.219 -2.122 1.00 91.06 84 LYS A CA 1
ATOM 661 C C . LYS A 1 84 ? -5.694 21.729 -1.926 1.00 91.06 84 LYS A C 1
ATOM 663 O O . LYS A 1 84 ? -6.585 22.253 -1.263 1.00 91.06 84 LYS A O 1
ATOM 668 N N . GLN A 1 85 ? -4.702 22.419 -2.481 1.00 93.88 85 GLN A N 1
ATOM 669 C CA . GLN A 1 85 ? -4.646 23.881 -2.446 1.00 93.88 85 GLN A CA 1
ATOM 670 C C . GLN A 1 85 ? -5.822 24.486 -3.222 1.00 93.88 85 GLN A C 1
ATOM 672 O O . GLN A 1 85 ? -6.571 25.277 -2.658 1.00 93.88 85 GLN A O 1
ATOM 677 N N . ILE A 1 86 ? -6.052 24.033 -4.457 1.00 93.00 86 ILE A N 1
ATOM 678 C CA . ILE A 1 86 ? -7.157 24.507 -5.306 1.00 93.00 86 ILE A CA 1
ATOM 679 C C . ILE A 1 86 ? -8.516 24.245 -4.643 1.00 93.00 86 ILE A C 1
ATOM 681 O O . ILE A 1 86 ? -9.355 25.134 -4.558 1.00 93.00 86 ILE A O 1
ATOM 685 N N . THR A 1 87 ? -8.723 23.039 -4.116 1.00 93.75 87 THR A N 1
ATOM 686 C CA . THR A 1 87 ? -9.995 22.628 -3.502 1.00 93.75 87 THR A CA 1
ATOM 687 C C . THR A 1 87 ? -10.338 23.470 -2.272 1.00 93.75 87 THR A C 1
ATOM 689 O O . THR A 1 87 ? -11.500 23.812 -2.071 1.00 93.75 87 THR A O 1
ATOM 692 N N . ARG A 1 88 ? -9.324 23.853 -1.480 1.00 90.62 88 ARG A N 1
ATOM 693 C CA . ARG A 1 88 ? -9.487 24.776 -0.346 1.00 90.62 88 ARG A CA 1
ATOM 694 C C . ARG A 1 88 ? -9.928 26.162 -0.803 1.00 90.62 88 ARG A C 1
ATOM 696 O O . ARG A 1 88 ? -10.853 26.702 -0.213 1.00 90.62 88 ARG A O 1
ATOM 703 N N . LEU A 1 89 ? -9.303 26.702 -1.853 1.00 94.25 89 LEU A N 1
ATOM 704 C CA . LEU A 1 89 ? -9.680 28.000 -2.427 1.00 94.25 89 LEU A CA 1
ATOM 705 C C . LEU A 1 89 ? -11.105 27.980 -2.993 1.00 94.25 89 LEU A C 1
ATOM 707 O O . LEU A 1 89 ? -11.838 28.949 -2.865 1.00 94.25 89 LEU A O 1
ATOM 711 N N . GLN A 1 90 ? -11.512 26.855 -3.579 1.00 93.69 90 GLN A N 1
ATOM 712 C CA . GLN A 1 90 ? -12.852 26.672 -4.136 1.00 93.69 90 GLN A CA 1
ATOM 713 C C . GLN A 1 90 ? -13.927 26.349 -3.084 1.00 93.69 90 GLN A C 1
ATOM 715 O O . GLN A 1 90 ? -15.092 26.213 -3.448 1.00 93.69 90 GLN A O 1
ATOM 720 N N . GLY A 1 91 ? -13.559 26.146 -1.812 1.00 91.00 91 GLY A N 1
ATOM 721 C CA . GLY A 1 91 ? -14.495 25.747 -0.753 1.00 91.00 91 GLY A CA 1
ATOM 722 C C . GLY A 1 91 ? -15.136 24.364 -0.950 1.00 91.00 91 GLY A C 1
ATOM 723 O O . GLY A 1 91 ? -16.134 24.048 -0.307 1.00 91.00 91 GLY A O 1
ATOM 724 N N . LYS A 1 92 ? -14.593 23.523 -1.840 1.00 91.31 92 LYS A N 1
ATOM 725 C CA . LYS A 1 92 ? -15.139 22.191 -2.148 1.00 91.31 92 LYS A CA 1
ATOM 726 C C . LYS A 1 92 ? -14.571 21.123 -1.206 1.00 91.31 92 LYS A C 1
ATOM 728 O O . LYS A 1 92 ? -13.538 21.306 -0.561 1.00 91.31 92 LYS A O 1
ATOM 733 N N . LYS A 1 93 ? -15.233 19.964 -1.136 1.00 87.94 93 LYS A N 1
ATOM 734 C CA . LYS A 1 93 ? -14.743 18.808 -0.368 1.00 87.94 93 LYS A CA 1
ATOM 735 C C . LYS A 1 93 ? -13.565 18.146 -1.088 1.00 87.94 93 LYS A C 1
ATOM 737 O O . LYS A 1 93 ? -13.620 17.901 -2.289 1.00 87.94 93 LYS A O 1
ATOM 742 N N . LEU A 1 94 ? -12.513 17.828 -0.334 1.00 86.31 94 LEU A N 1
ATOM 743 C CA . LEU A 1 94 ? -11.305 17.197 -0.862 1.00 86.31 94 LEU A CA 1
ATOM 744 C C . LEU A 1 94 ? -11.566 15.736 -1.272 1.00 86.31 94 LEU A C 1
ATOM 746 O O . LEU A 1 94 ? -12.135 14.991 -0.464 1.00 86.31 94 LEU A O 1
ATOM 750 N N . PRO A 1 95 ? -11.130 15.299 -2.470 1.00 84.25 95 PRO A N 1
ATOM 751 C CA . PRO A 1 95 ? -11.186 13.890 -2.832 1.00 84.25 95 PRO A CA 1
ATOM 752 C C . PRO A 1 95 ? -10.236 13.054 -1.955 1.00 84.25 95 PRO A C 1
ATOM 754 O O . PRO A 1 95 ? -9.296 13.598 -1.371 1.00 84.25 95 PRO A O 1
ATOM 757 N N . PRO A 1 96 ? -10.458 11.733 -1.843 1.00 85.00 96 PRO A N 1
ATOM 758 C CA . PRO A 1 96 ? -9.579 10.843 -1.091 1.00 85.00 96 PRO A CA 1
ATOM 759 C C . PRO A 1 96 ? -8.131 10.892 -1.593 1.00 85.00 96 PRO A C 1
ATOM 761 O O . PRO A 1 96 ? -7.876 11.050 -2.786 1.00 85.00 96 PRO A O 1
ATOM 764 N N . ASN A 1 97 ? -7.173 10.732 -0.679 1.00 81.88 97 ASN A N 1
ATOM 765 C CA . ASN A 1 97 ? -5.757 10.687 -1.036 1.00 81.88 97 ASN A CA 1
ATOM 766 C C . ASN A 1 97 ? -5.461 9.436 -1.894 1.00 81.88 97 ASN A C 1
ATOM 768 O O . ASN A 1 97 ? -5.725 8.338 -1.408 1.00 81.88 97 ASN A O 1
ATOM 772 N N . PRO A 1 98 ? -4.858 9.572 -3.092 1.00 78.44 98 PRO A N 1
ATOM 773 C CA . PRO A 1 98 ? -4.538 8.448 -3.976 1.00 78.44 98 PRO A CA 1
ATOM 774 C C . PRO A 1 98 ? -3.594 7.402 -3.369 1.00 78.44 98 PRO A C 1
ATOM 776 O O . PRO A 1 98 ? -3.685 6.229 -3.708 1.00 78.44 98 PRO A O 1
ATOM 779 N N . TYR A 1 99 ? -2.692 7.820 -2.472 1.00 73.19 99 TYR A N 1
ATOM 780 C CA . TYR A 1 99 ? -1.827 6.913 -1.711 1.00 73.19 99 TYR A CA 1
ATOM 781 C C . TYR A 1 99 ? -1.796 7.340 -0.247 1.00 73.19 99 TYR A C 1
ATOM 783 O O . TYR A 1 99 ? -0.924 8.132 0.157 1.00 73.19 99 TYR A O 1
ATOM 791 N N . PRO A 1 100 ? -2.749 6.868 0.569 1.00 78.06 100 PRO A N 1
ATOM 792 C CA . PRO A 1 100 ? -2.647 7.037 2.005 1.00 78.06 100 PRO A CA 1
ATOM 793 C C . PRO A 1 100 ? -1.367 6.356 2.512 1.00 78.06 100 PRO A C 1
ATOM 795 O O . PRO A 1 100 ? -0.868 5.378 1.959 1.00 78.06 100 PRO A O 1
ATOM 798 N N . SER A 1 101 ? -0.761 6.935 3.544 1.00 78.88 101 SER A N 1
ATOM 799 C CA . SER A 1 101 ? 0.284 6.229 4.283 1.00 78.88 101 SER A CA 1
ATOM 800 C C . SER A 1 101 ? -0.356 5.069 5.037 1.00 78.88 101 SER A C 1
ATOM 802 O O . SER A 1 101 ? -1.431 5.273 5.596 1.00 78.88 101 SER A O 1
ATOM 804 N N . ALA A 1 102 ? 0.331 3.931 5.153 1.00 79.62 102 ALA A N 1
ATOM 805 C CA . ALA A 1 102 ? -0.147 2.778 5.926 1.00 79.62 102 ALA A CA 1
ATOM 806 C C . ALA A 1 102 ? -0.615 3.177 7.340 1.00 79.62 102 ALA A C 1
ATOM 808 O O . ALA A 1 102 ? -1.690 2.795 7.780 1.00 79.62 102 ALA A O 1
ATOM 809 N N . ILE A 1 103 ? 0.121 4.079 8.003 1.00 81.12 103 ILE A N 1
ATOM 810 C CA . ILE A 1 103 ? -0.262 4.640 9.310 1.00 81.12 103 ILE A CA 1
ATOM 811 C C . ILE A 1 103 ? -1.651 5.296 9.276 1.00 81.12 103 ILE A C 1
ATOM 813 O O . ILE A 1 103 ? -2.422 5.147 10.212 1.00 81.12 103 ILE A O 1
ATOM 817 N N . LYS A 1 104 ? -1.992 6.019 8.204 1.00 84.25 104 LYS A N 1
ATOM 818 C CA . LYS A 1 104 ? -3.292 6.697 8.078 1.00 84.25 104 LYS A CA 1
ATOM 819 C C . LYS A 1 104 ? -4.423 5.725 7.764 1.00 84.25 104 LYS A C 1
ATOM 821 O O . LYS A 1 104 ? -5.548 6.004 8.160 1.00 84.25 104 LYS A O 1
ATOM 826 N N . GLU A 1 105 ? -4.139 4.631 7.060 1.00 84.19 105 GLU A N 1
ATOM 827 C CA . GLU A 1 105 ? -5.109 3.551 6.843 1.00 84.19 105 GLU A CA 1
ATOM 828 C C . GLU A 1 105 ? -5.430 2.869 8.172 1.00 84.19 105 GLU A C 1
ATOM 830 O O . GLU A 1 105 ? -6.590 2.847 8.570 1.00 84.19 105 GLU A O 1
ATOM 835 N N . ILE A 1 106 ? -4.396 2.470 8.920 1.00 82.69 106 ILE A N 1
ATOM 836 C CA . ILE A 1 106 ? -4.542 1.897 10.264 1.00 82.69 106 ILE A CA 1
ATOM 837 C C . ILE A 1 106 ? -5.298 2.870 11.171 1.00 82.69 106 ILE A C 1
ATOM 839 O O . ILE A 1 106 ? -6.296 2.505 11.774 1.00 82.69 106 ILE A O 1
ATOM 843 N N . GLN A 1 107 ? -4.899 4.143 11.221 1.00 84.69 107 GLN A N 1
ATOM 844 C CA . GLN A 1 107 ? -5.597 5.148 12.028 1.00 84.69 107 GLN A CA 1
ATOM 845 C C . GLN A 1 107 ? -7.064 5.324 11.622 1.00 84.69 107 GLN A C 1
ATOM 847 O O . GLN A 1 107 ? -7.902 5.557 12.489 1.00 84.69 107 GLN A O 1
ATOM 852 N N . ALA A 1 108 ? -7.395 5.243 10.330 1.00 86.06 108 ALA A N 1
ATOM 853 C CA . ALA A 1 108 ? -8.776 5.327 9.864 1.00 86.06 108 ALA A CA 1
ATOM 854 C C . ALA A 1 108 ? -9.594 4.105 10.309 1.00 86.06 108 ALA A C 1
ATOM 856 O O . ALA A 1 108 ? -10.725 4.272 10.767 1.00 86.06 108 ALA A O 1
ATOM 857 N N . GLU A 1 109 ? -9.012 2.908 10.229 1.00 87.06 109 GLU A N 1
ATOM 858 C CA . GLU A 1 109 ? -9.619 1.664 10.712 1.00 87.06 109 GLU A CA 1
ATOM 859 C C . GLU A 1 109 ? -9.786 1.650 12.234 1.00 87.06 109 GLU A C 1
ATOM 861 O O . GLU A 1 109 ? -10.821 1.217 12.742 1.00 87.06 109 GLU A O 1
ATOM 866 N N . GLU A 1 110 ? -8.800 2.161 12.969 1.00 87.62 110 GLU A N 1
ATOM 867 C CA . GLU A 1 110 ? -8.818 2.232 14.428 1.00 87.62 110 GLU A CA 1
ATOM 868 C C . GLU A 1 110 ? -9.715 3.346 14.963 1.00 87.62 110 GLU A C 1
ATOM 870 O O . GLU A 1 110 ? -10.135 3.283 16.117 1.00 87.62 110 GLU A O 1
ATOM 875 N N . ARG A 1 111 ? -10.054 4.353 14.146 1.00 88.81 111 ARG A N 1
ATOM 876 C CA . ARG A 1 111 ? -10.806 5.540 14.582 1.00 88.81 111 ARG A CA 1
ATOM 877 C C . ARG A 1 111 ? -12.126 5.204 15.274 1.00 88.81 111 ARG A C 1
ATOM 879 O O . ARG A 1 111 ? -12.498 5.905 16.211 1.00 88.81 111 ARG A O 1
ATOM 886 N N . LYS A 1 112 ? -12.799 4.130 14.847 1.00 89.69 112 LYS A N 1
ATOM 887 C CA . LYS A 1 112 ? -14.033 3.622 15.479 1.00 89.69 112 LYS A CA 1
ATOM 888 C C . LYS A 1 112 ? -13.826 3.148 16.919 1.00 89.6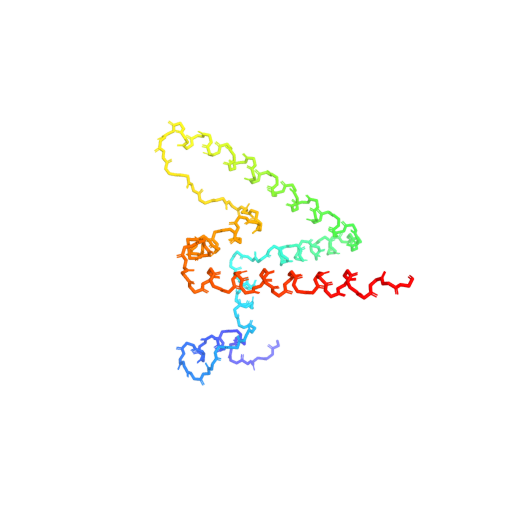9 112 LYS A C 1
ATOM 890 O O . LYS A 1 112 ? -14.745 3.254 17.712 1.00 89.69 112 LYS A O 1
ATOM 895 N N . TYR A 1 113 ? -12.628 2.681 17.258 1.00 88.88 113 TYR A N 1
ATOM 896 C CA . TYR A 1 113 ? -12.302 2.118 18.567 1.00 88.88 113 TYR A CA 1
ATOM 897 C C . TYR A 1 113 ? -11.588 3.104 19.492 1.00 88.88 113 TYR A C 1
ATOM 899 O O . TYR A 1 113 ? -11.397 2.802 20.665 1.00 88.88 113 TYR A O 1
ATOM 907 N N . ILE A 1 114 ? -11.174 4.275 18.990 1.00 87.25 114 ILE A N 1
ATOM 908 C CA . ILE A 1 114 ? -10.439 5.262 19.796 1.00 87.25 114 ILE A CA 1
ATOM 909 C C . ILE A 1 114 ? -11.255 5.662 21.024 1.00 87.25 114 ILE A C 1
ATOM 911 O O . ILE A 1 114 ? -10.713 5.676 22.120 1.00 87.25 114 ILE A O 1
ATOM 915 N N . ARG A 1 115 ? -12.550 5.961 20.862 1.00 87.94 115 ARG A N 1
ATOM 916 C CA . ARG A 1 115 ? -13.397 6.388 21.985 1.00 87.94 115 ARG A CA 1
ATOM 917 C C . ARG A 1 115 ? -13.497 5.287 23.042 1.00 87.94 115 ARG A C 1
ATOM 919 O O . ARG A 1 115 ? -13.227 5.542 24.210 1.00 87.94 115 ARG A O 1
ATOM 926 N N . ASP A 1 116 ? -13.788 4.065 22.622 1.00 90.12 116 ASP A N 1
ATOM 927 C CA . ASP A 1 116 ? -13.977 2.950 23.548 1.00 90.12 116 ASP A CA 1
ATOM 928 C C . ASP A 1 116 ? -12.677 2.606 24.286 1.00 90.12 116 ASP A C 1
ATOM 930 O O . ASP A 1 116 ? -12.706 2.380 25.490 1.00 90.12 116 ASP A O 1
ATOM 934 N N . ARG A 1 117 ? -11.507 2.696 23.631 1.00 84.44 117 ARG A N 1
ATOM 935 C CA . ARG A 1 117 ? -10.201 2.481 24.292 1.00 84.44 117 ARG A CA 1
ATOM 936 C C . ARG A 1 117 ? -9.977 3.363 25.522 1.00 84.44 117 ARG A C 1
ATOM 938 O O . ARG A 1 117 ? -9.296 2.928 26.445 1.00 84.44 117 ARG A O 1
ATOM 945 N N . PHE A 1 118 ? -10.493 4.591 25.511 1.00 85.62 118 PHE A N 1
ATOM 946 C CA . PHE A 1 118 ? -10.292 5.547 26.603 1.00 85.62 118 PHE A CA 1
ATOM 947 C C . PHE A 1 118 ? -11.468 5.614 27.578 1.00 85.62 118 PHE A C 1
ATOM 949 O O . PHE A 1 118 ? -11.258 5.970 28.733 1.00 85.62 118 PHE A O 1
ATOM 956 N N . PHE A 1 119 ? -12.686 5.303 27.129 1.00 90.62 119 PHE A N 1
ATOM 957 C CA . PHE A 1 119 ? -13.902 5.556 27.905 1.00 90.62 119 PHE A CA 1
ATOM 958 C C . PHE A 1 119 ? -14.721 4.302 28.232 1.00 90.62 119 PHE A C 1
ATOM 960 O O . PHE A 1 119 ? -15.652 4.402 29.029 1.00 90.62 119 PHE A O 1
ATOM 967 N N . ASP A 1 120 ? -14.409 3.131 27.665 1.00 93.12 120 ASP A N 1
ATOM 968 C CA . ASP A 1 120 ? -15.099 1.891 28.027 1.00 93.12 120 ASP A CA 1
ATOM 969 C C . ASP A 1 120 ? -14.633 1.417 29.420 1.00 93.12 120 ASP A C 1
ATOM 971 O O . ASP A 1 120 ? -13.452 1.094 29.606 1.00 93.12 120 ASP A O 1
ATOM 975 N N . PRO A 1 121 ? -15.541 1.319 30.410 1.00 93.31 121 PRO A N 1
ATOM 976 C CA . PRO A 1 121 ? -15.196 0.889 31.762 1.00 93.31 121 PRO A CA 1
ATOM 977 C C . PRO A 1 121 ? -14.628 -0.537 31.821 1.00 93.31 121 PRO A C 1
ATOM 979 O O . PRO A 1 121 ? -13.867 -0.848 32.735 1.00 93.31 121 PRO A O 1
ATOM 982 N N . LYS A 1 122 ? -14.958 -1.421 30.869 1.00 93.56 122 LYS A N 1
ATOM 983 C CA . LYS A 1 122 ? -14.369 -2.768 30.798 1.00 93.56 122 LYS A CA 1
ATOM 984 C C . LYS A 1 122 ? -12.908 -2.708 30.366 1.00 93.56 122 LYS A C 1
ATOM 986 O O . LYS A 1 122 ? -12.080 -3.407 30.945 1.00 93.56 122 LYS A O 1
ATOM 991 N N . ILE A 1 123 ? -12.589 -1.863 29.385 1.00 90.12 123 ILE A N 1
ATOM 992 C CA . ILE A 1 123 ? -11.215 -1.678 28.905 1.00 90.12 123 ILE A CA 1
ATOM 993 C C . ILE A 1 123 ? -10.362 -1.027 29.995 1.00 90.12 123 ILE A C 1
ATOM 995 O O . ILE A 1 123 ? -9.252 -1.490 30.245 1.00 90.12 123 ILE A O 1
ATOM 999 N N . LEU A 1 124 ? -10.890 -0.025 30.703 1.00 91.56 124 LEU A N 1
ATOM 1000 C CA . LEU A 1 124 ? -10.181 0.617 31.814 1.00 91.56 124 LEU A CA 1
ATOM 1001 C C . LEU A 1 124 ? -9.819 -0.376 32.926 1.00 91.56 124 LEU A C 1
ATOM 1003 O O . LEU A 1 124 ? -8.661 -0.416 33.334 1.00 91.56 124 LEU A O 1
ATOM 1007 N N . LYS A 1 125 ? -10.752 -1.250 33.326 1.00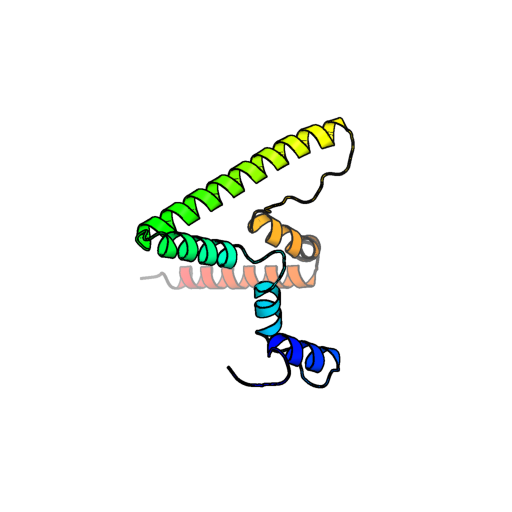 94.00 125 LYS A N 1
ATOM 1008 C CA . LYS A 1 125 ? -10.481 -2.319 34.305 1.00 94.00 125 LYS A CA 1
ATOM 1009 C C . LYS A 1 125 ? -9.379 -3.277 33.847 1.00 94.00 125 LYS A C 1
ATOM 1011 O O . LYS A 1 125 ? -8.552 -3.699 34.648 1.00 94.00 125 LYS A O 1
ATOM 1016 N N . ILE A 1 126 ? -9.348 -3.621 32.557 1.00 92.69 126 ILE A N 1
ATOM 1017 C CA . ILE A 1 126 ? -8.283 -4.462 31.987 1.00 92.69 126 ILE A CA 1
ATOM 1018 C C . ILE A 1 126 ? -6.934 -3.733 32.051 1.00 92.69 126 ILE A C 1
ATOM 1020 O O . ILE A 1 126 ? -5.929 -4.330 32.428 1.00 92.69 126 ILE A O 1
ATOM 1024 N N . VAL A 1 127 ? -6.903 -2.440 31.717 1.00 91.69 127 VAL A N 1
ATOM 1025 C CA . VAL A 1 127 ? -5.682 -1.622 31.764 1.00 91.69 127 VAL A CA 1
ATOM 1026 C C . VAL A 1 127 ? -5.164 -1.459 33.195 1.00 91.69 127 VAL A C 1
ATOM 1028 O O . VAL A 1 127 ? -3.954 -1.520 33.404 1.00 91.69 127 VAL A O 1
ATOM 1031 N N . GLU A 1 128 ? -6.045 -1.267 34.178 1.00 93.19 128 GLU A N 1
ATOM 1032 C CA . GLU A 1 128 ? -5.688 -1.231 35.603 1.00 93.19 128 GLU A CA 1
ATOM 1033 C C . GLU A 1 128 ? -5.054 -2.548 36.042 1.00 93.19 128 GLU A C 1
ATOM 1035 O O . GLU A 1 128 ? -3.927 -2.542 36.538 1.00 93.19 128 GLU A O 1
ATOM 1040 N N . LYS A 1 129 ? -5.692 -3.677 35.722 1.00 95.00 129 LYS A N 1
ATOM 1041 C CA . LYS A 1 129 ? -5.146 -5.001 36.023 1.00 95.00 129 LYS A CA 1
ATOM 1042 C C . LYS A 1 129 ? -3.775 -5.230 35.372 1.00 95.00 129 LYS A C 1
ATOM 1044 O O . LYS A 1 129 ? -2.854 -5.709 36.025 1.00 95.00 129 LYS A O 1
ATOM 1049 N N . MET A 1 130 ? -3.586 -4.817 34.114 1.00 92.06 130 MET A N 1
ATOM 1050 C CA . MET A 1 130 ? -2.275 -4.895 33.449 1.00 92.06 130 MET A CA 1
ATOM 1051 C C . MET A 1 130 ? -1.209 -4.022 34.127 1.00 92.06 130 MET A C 1
ATOM 1053 O O . MET A 1 130 ? -0.031 -4.382 34.129 1.00 92.06 130 MET A O 1
ATOM 1057 N N . LYS A 1 131 ? -1.583 -2.858 34.675 1.00 93.25 131 LYS A N 1
ATOM 1058 C CA . LYS A 1 131 ? -0.654 -2.007 35.434 1.00 93.25 131 LYS A CA 1
ATOM 1059 C C . LYS A 1 131 ? -0.264 -2.661 36.756 1.00 93.25 131 LYS A C 1
ATOM 1061 O O . LYS A 1 131 ? 0.917 -2.632 37.090 1.00 93.25 131 LYS A O 1
ATOM 1066 N N . GLU A 1 132 ? -1.219 -3.260 37.462 1.00 92.81 132 GLU A N 1
ATOM 1067 C CA . GLU A 1 132 ? -0.983 -4.008 38.702 1.00 92.81 132 GLU A CA 1
ATOM 1068 C C . GLU A 1 132 ? -0.065 -5.213 38.463 1.00 92.81 132 GLU A C 1
ATOM 1070 O O . GLU A 1 132 ? 0.946 -5.353 39.146 1.00 92.81 132 GLU A O 1
ATOM 1075 N N . GLU A 1 133 ? -0.337 -6.022 37.434 1.00 91.06 133 GLU A N 1
ATOM 1076 C CA . GLU A 1 133 ? 0.508 -7.160 37.045 1.00 91.06 133 GLU A CA 1
ATOM 1077 C C . GLU A 1 133 ? 1.930 -6.707 36.682 1.00 91.06 133 GLU A C 1
ATOM 1079 O O . GLU A 1 133 ? 2.916 -7.291 37.132 1.00 91.06 133 GLU A O 1
ATOM 1084 N N . LYS A 1 134 ? 2.068 -5.616 35.916 1.00 91.81 134 LYS A N 1
ATOM 1085 C CA . LYS A 1 134 ? 3.381 -5.066 35.554 1.00 91.81 134 LYS A CA 1
ATOM 1086 C C . LYS A 1 134 ? 4.137 -4.519 36.770 1.00 91.81 134 LYS A C 1
ATOM 1088 O O . LYS A 1 134 ? 5.358 -4.659 36.830 1.00 91.81 134 LYS A O 1
ATOM 1093 N N . ALA A 1 135 ? 3.433 -3.908 37.724 1.00 89.56 135 ALA A N 1
ATOM 1094 C CA . ALA A 1 135 ? 4.012 -3.432 38.976 1.00 89.56 135 ALA A CA 1
ATOM 1095 C C . ALA A 1 135 ? 4.460 -4.598 39.868 1.00 89.56 135 ALA A C 1
ATOM 1097 O O . ALA A 1 135 ? 5.562 -4.542 40.407 1.00 89.56 135 ALA A O 1
ATOM 1098 N N . ALA A 1 136 ? 3.667 -5.669 39.958 1.00 85.44 136 ALA A N 1
ATOM 1099 C CA . ALA A 1 136 ? 4.021 -6.884 40.687 1.00 85.44 136 ALA A CA 1
ATOM 1100 C C . ALA A 1 136 ? 5.277 -7.547 40.101 1.00 85.44 136 ALA A C 1
ATOM 1102 O O . ALA A 1 136 ? 6.241 -7.768 40.825 1.00 85.44 136 ALA A O 1
ATOM 1103 N N . VAL A 1 137 ? 5.337 -7.730 38.776 1.00 85.00 137 VAL A N 1
ATOM 1104 C CA . VAL A 1 137 ? 6.533 -8.258 38.088 1.00 85.00 137 VAL A CA 1
ATOM 1105 C C . VAL A 1 137 ? 7.762 -7.374 38.327 1.00 85.00 137 VAL A C 1
ATOM 1107 O O . VAL A 1 137 ? 8.873 -7.875 38.501 1.00 85.00 137 VAL A O 1
ATOM 1110 N N . MET A 1 138 ? 7.591 -6.049 38.337 1.00 80.81 138 MET A N 1
ATOM 1111 C CA . MET A 1 138 ? 8.686 -5.120 38.618 1.00 80.81 138 MET A CA 1
ATOM 1112 C C . MET A 1 138 ? 9.151 -5.211 40.075 1.00 80.81 138 MET A C 1
ATOM 1114 O O . MET A 1 138 ? 10.356 -5.199 40.316 1.00 80.81 138 MET A O 1
ATOM 1118 N N . GLN A 1 139 ? 8.229 -5.346 41.033 1.00 77.44 139 GLN A N 1
ATOM 1119 C CA . GLN A 1 139 ? 8.572 -5.562 42.436 1.00 77.44 139 GLN A CA 1
ATOM 1120 C C . GLN A 1 139 ? 9.265 -6.903 42.657 1.00 77.44 139 GLN A C 1
ATOM 1122 O O . GLN A 1 139 ? 10.291 -6.922 43.326 1.00 77.44 139 GLN A O 1
ATOM 1127 N N . ASP A 1 140 ? 8.800 -7.989 42.042 1.00 76.62 140 ASP A N 1
ATOM 1128 C CA . ASP A 1 140 ? 9.454 -9.300 42.123 1.00 76.62 140 ASP A CA 1
ATOM 1129 C C . ASP A 1 140 ? 10.864 -9.268 41.526 1.00 76.62 140 ASP A C 1
ATOM 1131 O O . ASP A 1 140 ? 11.801 -9.823 42.099 1.00 76.62 140 ASP A O 1
ATOM 1135 N N . ARG A 1 141 ? 11.061 -8.540 40.419 1.00 74.12 141 ARG A N 1
ATOM 1136 C CA . ARG A 1 141 ? 12.387 -8.347 39.816 1.00 74.12 141 ARG A CA 1
ATOM 1137 C C . ARG A 1 141 ? 13.325 -7.518 40.700 1.00 74.12 141 ARG A C 1
ATOM 1139 O O . ARG A 1 141 ? 14.520 -7.790 40.724 1.00 74.12 141 ARG A O 1
ATOM 1146 N N . ILE A 1 142 ? 12.801 -6.527 41.424 1.00 68.75 142 ILE A N 1
ATOM 1147 C CA . ILE A 1 142 ? 13.565 -5.732 42.401 1.00 68.75 142 ILE A CA 1
ATOM 1148 C C . ILE A 1 142 ? 13.874 -6.566 43.656 1.00 68.75 142 ILE A C 1
ATOM 1150 O O . ILE A 1 142 ? 14.973 -6.479 44.194 1.00 68.75 142 ILE A O 1
ATOM 1154 N N . ARG A 1 143 ? 12.940 -7.415 44.099 1.00 60.19 143 ARG A N 1
ATOM 1155 C CA . ARG A 1 143 ? 13.072 -8.268 45.291 1.00 60.19 143 ARG A CA 1
ATOM 1156 C C . ARG A 1 143 ? 13.986 -9.479 45.062 1.00 60.19 143 ARG A C 1
ATOM 1158 O O . ARG A 1 143 ? 14.621 -9.935 46.004 1.00 60.19 143 ARG A O 1
ATOM 1165 N N . GLY A 1 144 ? 14.071 -9.973 43.825 1.00 58.69 144 GLY A N 1
ATOM 1166 C CA . GLY A 1 144 ? 14.964 -11.060 43.403 1.00 58.69 144 GLY A CA 1
ATOM 1167 C C . GLY A 1 144 ? 16.364 -10.619 42.957 1.00 58.69 144 GLY A C 1
ATOM 1168 O O . GLY A 1 144 ? 17.191 -11.471 42.652 1.00 58.69 144 GLY A O 1
ATOM 1169 N N . GLY A 1 145 ? 16.648 -9.312 42.919 1.00 51.09 145 GLY A N 1
ATOM 1170 C CA . GLY A 1 145 ? 17.955 -8.739 42.565 1.00 51.09 145 GLY A CA 1
ATOM 1171 C C . GLY A 1 145 ? 18.919 -8.586 43.745 1.00 51.09 145 GLY A C 1
ATOM 1172 O O . GLY A 1 145 ? 19.732 -7.669 43.745 1.00 51.09 145 GLY A O 1
ATOM 1173 N N . GLY A 1 146 ? 18.783 -9.425 44.773 1.00 51.69 146 GLY A N 1
ATOM 1174 C CA . GLY A 1 146 ? 19.681 -9.464 45.923 1.00 51.69 146 GLY A CA 1
ATOM 1175 C C . GLY A 1 146 ? 20.689 -10.601 45.810 1.00 51.69 146 GLY A C 1
ATOM 1176 O O . GLY A 1 146 ? 20.531 -11.578 46.530 1.00 51.69 146 GLY A O 1
ATOM 1177 N N . TRP A 1 147 ? 21.668 -10.462 44.910 1.00 43.69 147 TRP A N 1
ATOM 1178 C CA . TRP A 1 147 ? 22.994 -11.100 44.938 1.00 43.69 147 TRP A CA 1
ATOM 1179 C C . TRP A 1 147 ? 23.983 -10.183 44.219 1.00 43.69 147 TRP A C 1
ATOM 1181 O O . TRP A 1 147 ? 23.653 -9.750 43.090 1.00 43.69 147 TRP A O 1
#

Sequence (147 aa):
MSYMKGDLLTRTRKLVKGLAKAEPSWLKAMERMTAFNPPPARVFGCRVLELKEEGVSEEEAMAVANMEYRAEKKAKRTAYARLKQITRLQGKKLPPNPYPSAIKEIQAEERKYIRDRFFDPKILKIVEKMKEEKAAVMQDRIRGGGW

Secondary structure (DSSP, 8-state):
----SS-HHHHHHHHHHTTSSPPPTTHHHHHHHHSSS--HHHHHHHHHHHHHHTT--HHHHHHHHHHHHHHHHHHHHHHHHHHHHHHHHTTPPPPPPSS--HHHHHHHHHHHHHHHHHH-HHHHHHHHHHHHHHHHHHHHHHHT---

Organism: Vitis rotundifolia (NCBI:txid103349)

pLDDT: mean 85.42, std 12.16, range [37.03, 96.12]